Protein AF-A0A962SWZ3-F1 (afdb_monomer_lite)

Secondary structure (DSSP, 8-state):
-HHHHHTTS-SSS-B-HHHHHHH-S-HHHHHHHHHHHHHHHHHHHHTT---S--SSTTTSPPBPPS----

pLDDT: mean 82.28, std 10.84, range [47.75, 94.19]

Radius of gyration: 13.66 Å; chains: 1; bounding box: 32×16×39 Å

Sequence (70 aa):
GPNKVIEWLPVHDSVPADVWAETIPYRETRAYVQRVMEYAIVYQRLLGLQEDSTTLSARMKPVLPLENPG

Structure (mmCIF, N/CA/C/O backbone):
data_AF-A0A962SWZ3-F1
#
_entry.id   AF-A0A962SWZ3-F1
#
loop_
_atom_site.gro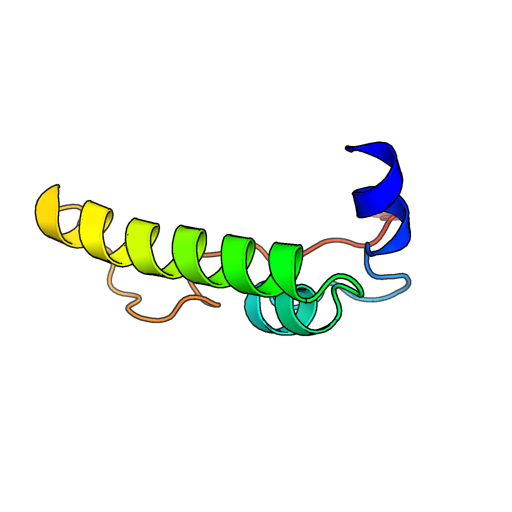up_PDB
_atom_site.id
_atom_site.type_symbol
_atom_site.label_atom_id
_atom_site.label_alt_id
_atom_site.label_comp_id
_atom_site.label_asym_id
_atom_site.label_entity_id
_atom_site.label_seq_id
_atom_site.pdbx_PDB_ins_code
_atom_site.Cartn_x
_atom_site.Cartn_y
_atom_site.Cartn_z
_atom_site.occupancy
_atom_site.B_iso_or_equiv
_atom_site.auth_seq_id
_atom_site.auth_comp_id
_atom_site.auth_asym_id
_atom_site.auth_atom_id
_atom_site.pdbx_PDB_model_num
ATOM 1 N N . GLY A 1 1 ? 12.064 3.139 -3.084 1.00 63.59 1 GLY A N 1
ATOM 2 C CA . GLY A 1 1 ? 11.933 4.410 -3.827 1.00 63.59 1 GLY A CA 1
ATOM 3 C C . GLY A 1 1 ? 10.932 4.243 -4.959 1.00 63.59 1 GLY A C 1
ATOM 4 O O . GLY A 1 1 ? 10.778 3.111 -5.404 1.00 63.59 1 GLY A O 1
ATOM 5 N N . PRO A 1 2 ? 10.273 5.316 -5.429 1.00 70.50 2 PRO A N 1
ATOM 6 C CA . PRO A 1 2 ? 9.189 5.252 -6.423 1.00 70.50 2 PRO A CA 1
ATOM 7 C C . PRO A 1 2 ? 9.560 4.474 -7.695 1.00 70.50 2 PRO A C 1
ATOM 9 O O . PRO A 1 2 ? 8.787 3.645 -8.160 1.00 70.50 2 PRO A O 1
ATOM 12 N N . ASN A 1 3 ? 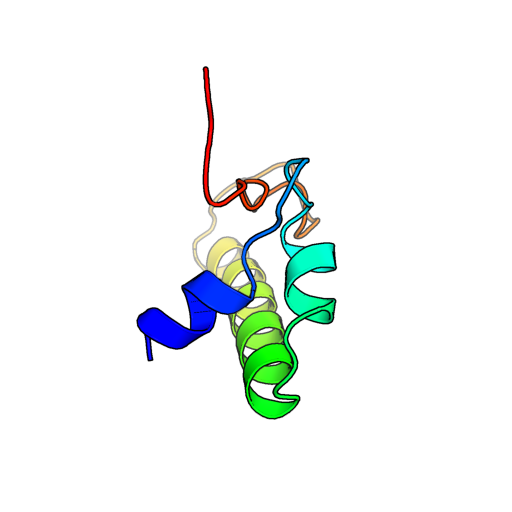10.799 4.636 -8.169 1.00 78.00 3 ASN A N 1
ATOM 13 C CA . ASN A 1 3 ? 11.307 3.961 -9.370 1.00 78.00 3 ASN A CA 1
ATOM 14 C C . ASN A 1 3 ? 11.342 2.429 -9.254 1.00 78.00 3 ASN A C 1
ATOM 16 O O . ASN A 1 3 ? 11.258 1.743 -10.261 1.00 78.00 3 ASN A O 1
ATOM 20 N N . LYS A 1 4 ? 11.439 1.882 -8.034 1.00 77.56 4 LYS A N 1
ATOM 21 C CA . LYS A 1 4 ? 11.402 0.430 -7.810 1.00 77.56 4 LYS A CA 1
ATOM 22 C C . LYS A 1 4 ? 9.992 -0.142 -7.856 1.00 77.56 4 LYS A C 1
ATOM 24 O O . LYS A 1 4 ? 9.832 -1.289 -8.234 1.00 77.56 4 LYS A O 1
ATOM 29 N N . VAL A 1 5 ? 8.981 0.653 -7.509 1.00 79.31 5 VAL A N 1
ATOM 30 C CA . VAL A 1 5 ? 7.580 0.210 -7.548 1.00 79.31 5 VAL A CA 1
ATOM 31 C C . VAL A 1 5 ? 7.121 0.012 -8.992 1.00 79.31 5 VAL A C 1
ATOM 33 O O . VAL A 1 5 ? 6.399 -0.936 -9.265 1.00 79.31 5 VAL A O 1
ATOM 36 N N . ILE A 1 6 ? 7.609 0.850 -9.913 1.00 82.12 6 ILE A N 1
ATOM 37 C CA . ILE A 1 6 ? 7.388 0.732 -11.363 1.00 82.12 6 ILE A CA 1
ATOM 38 C C . ILE A 1 6 ? 7.831 -0.642 -11.887 1.00 82.12 6 ILE A C 1
ATOM 40 O O . ILE A 1 6 ? 7.109 -1.250 -12.667 1.00 82.12 6 ILE A O 1
ATOM 44 N N . GLU A 1 7 ? 8.968 -1.166 -11.409 1.00 85.12 7 GLU A N 1
ATOM 45 C CA . GLU A 1 7 ? 9.470 -2.501 -11.782 1.00 85.12 7 GLU A CA 1
ATOM 46 C C . GLU A 1 7 ? 8.553 -3.647 -11.309 1.00 85.12 7 GLU A C 1
ATOM 48 O O . GLU A 1 7 ? 8.719 -4.781 -11.749 1.00 85.12 7 GLU A O 1
ATOM 53 N N . TRP A 1 8 ? 7.622 -3.384 -10.386 1.00 87.38 8 TRP A N 1
ATOM 54 C CA . TRP A 1 8 ? 6.733 -4.396 -9.804 1.00 87.38 8 TRP A CA 1
ATOM 55 C C . TRP A 1 8 ? 5.287 -4.245 -10.254 1.00 87.38 8 TRP A C 1
ATOM 57 O O . TRP A 1 8 ? 4.442 -5.021 -9.810 1.00 87.38 8 TRP A O 1
ATOM 67 N N . LEU A 1 9 ? 4.970 -3.243 -11.076 1.00 88.88 9 LEU A N 1
ATOM 68 C CA . LEU A 1 9 ? 3.630 -3.114 -11.628 1.00 88.88 9 LEU A CA 1
ATOM 69 C C . LEU A 1 9 ? 3.352 -4.284 -12.587 1.00 88.88 9 LEU A C 1
ATOM 71 O O . LEU A 1 9 ? 4.272 -4.769 -13.252 1.00 88.88 9 LEU A O 1
ATOM 75 N N . PRO A 1 10 ? 2.105 -4.778 -12.640 1.00 87.25 10 PRO A N 1
ATOM 76 C CA . PRO A 1 10 ? 1.746 -5.824 -13.580 1.00 87.25 10 PRO A CA 1
ATOM 77 C C . PRO A 1 10 ? 1.955 -5.365 -15.029 1.00 87.25 10 PRO A C 1
ATOM 79 O O . PRO A 1 10 ? 1.996 -4.174 -15.332 1.00 87.25 10 PRO A O 1
ATOM 82 N N . VAL A 1 11 ? 2.124 -6.326 -15.936 1.00 84.94 11 VAL A N 1
ATOM 83 C CA . VAL A 1 11 ? 2.450 -6.034 -17.343 1.00 84.94 11 VAL A CA 1
ATOM 84 C C . VAL A 1 11 ? 1.211 -6.069 -18.237 1.00 84.94 11 VAL A C 1
ATOM 86 O O . VAL A 1 11 ? 1.118 -5.281 -19.169 1.00 84.94 11 VAL A O 1
ATOM 89 N N . HIS A 1 12 ? 0.264 -6.969 -17.961 1.00 82.25 12 HIS A N 1
ATOM 90 C CA . HIS A 1 12 ? -0.861 -7.248 -18.862 1.00 82.25 12 HIS A CA 1
ATOM 91 C C . HIS A 1 12 ? -2.208 -6.948 -18.216 1.00 82.25 12 HIS A C 1
ATOM 93 O O . HIS A 1 12 ? -2.944 -6.096 -18.698 1.00 82.25 12 HIS A O 1
ATOM 99 N N . ASP A 1 13 ? -2.501 -7.607 -17.098 1.00 87.81 13 ASP A N 1
ATOM 100 C CA . ASP A 1 13 ? -3.804 -7.519 -16.450 1.00 87.81 13 ASP A CA 1
ATOM 101 C C . ASP A 1 13 ? -3.717 -6.789 -15.116 1.00 87.81 13 ASP A C 1
ATOM 103 O O . ASP A 1 13 ? -2.695 -6.818 -14.425 1.00 87.81 13 ASP A O 1
ATOM 107 N N . SER A 1 14 ? -4.824 -6.164 -14.719 1.00 89.62 14 SER A N 1
ATOM 108 C CA . SER A 1 14 ? -4.954 -5.645 -13.364 1.00 89.62 14 SER A CA 1
ATOM 109 C C . SER A 1 14 ? -4.877 -6.794 -12.357 1.00 89.62 14 SER A C 1
ATOM 111 O O . SER A 1 14 ? -5.560 -7.806 -12.524 1.00 89.62 14 SER A O 1
ATOM 113 N N . VAL A 1 15 ? -4.100 -6.626 -11.291 1.00 90.56 15 VAL A N 1
ATOM 114 C CA . VAL A 1 15 ? -3.913 -7.665 -10.268 1.00 90.56 15 VAL A CA 1
ATOM 115 C C . VAL A 1 15 ? -4.557 -7.216 -8.956 1.00 90.56 15 VAL A C 1
ATOM 117 O O . VAL A 1 15 ? -4.381 -6.058 -8.566 1.00 90.56 15 VAL A O 1
ATOM 120 N N . PRO A 1 16 ? -5.291 -8.092 -8.242 1.00 89.19 16 PRO A N 1
ATOM 121 C CA . PRO A 1 16 ? -5.749 -7.799 -6.888 1.00 89.19 16 PRO A CA 1
ATOM 122 C C . PRO A 1 16 ? -4.593 -7.330 -5.996 1.00 89.19 16 PRO A C 1
ATOM 124 O O . PRO A 1 16 ? -3.484 -7.858 -6.061 1.00 89.19 16 PRO A O 1
ATOM 127 N N . ALA A 1 17 ? -4.820 -6.300 -5.183 1.00 85.50 17 ALA A N 1
ATOM 128 C CA . ALA A 1 17 ? -3.728 -5.647 -4.459 1.00 85.50 17 ALA A CA 1
ATOM 129 C C . ALA A 1 17 ? -3.039 -6.552 -3.423 1.00 85.50 17 ALA A C 1
ATOM 131 O O . ALA A 1 17 ? -1.847 -6.393 -3.165 1.00 85.50 17 ALA A O 1
ATOM 132 N N . ASP A 1 18 ? -3.776 -7.501 -2.851 1.00 85.31 18 ASP A N 1
ATOM 133 C CA . ASP A 1 18 ? -3.257 -8.555 -1.981 1.00 85.31 18 ASP A CA 1
ATOM 134 C C . ASP A 1 18 ? -2.321 -9.504 -2.738 1.00 85.31 18 ASP A C 1
ATOM 136 O O . ASP A 1 18 ? -1.201 -9.740 -2.290 1.00 85.31 18 ASP A O 1
ATOM 140 N N . VAL A 1 19 ? -2.722 -9.957 -3.928 1.00 89.38 19 VAL A N 1
ATOM 141 C CA . VAL A 1 19 ? -1.893 -10.805 -4.799 1.00 89.38 19 VAL A CA 1
ATOM 142 C C . VAL A 1 19 ? -0.6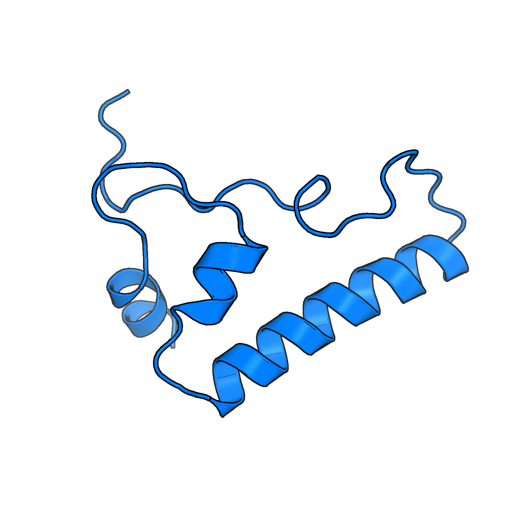35 -10.061 -5.258 1.00 89.38 19 VAL A C 1
ATOM 144 O O . VAL A 1 19 ? 0.466 -10.600 -5.191 1.00 89.38 19 VAL A O 1
ATOM 147 N N . TRP A 1 20 ? -0.764 -8.798 -5.672 1.00 90.00 20 TRP A N 1
ATOM 148 C CA . TRP A 1 20 ? 0.379 -7.967 -6.065 1.00 90.00 20 TRP A CA 1
ATOM 149 C C . TRP A 1 20 ? 1.371 -7.747 -4.913 1.00 90.00 20 TRP A C 1
ATOM 151 O O . TRP A 1 20 ? 2.584 -7.776 -5.112 1.00 90.00 20 TRP A O 1
ATOM 161 N N . ALA A 1 21 ? 0.890 -7.563 -3.681 1.00 89.38 21 ALA A N 1
ATOM 162 C CA . ALA A 1 21 ? 1.780 -7.387 -2.536 1.00 89.38 21 ALA A CA 1
ATOM 163 C C . ALA A 1 21 ? 2.699 -8.603 -2.331 1.00 89.38 21 ALA A C 1
ATOM 165 O O . ALA A 1 21 ? 3.866 -8.450 -1.955 1.00 89.38 21 ALA A O 1
ATOM 166 N N . GLU A 1 22 ? 2.208 -9.810 -2.617 1.00 90.19 22 GLU A N 1
ATOM 167 C CA . GLU A 1 22 ? 2.991 -11.042 -2.514 1.00 90.19 22 GLU A CA 1
ATOM 168 C C . GLU A 1 22 ? 4.116 -11.131 -3.553 1.00 90.19 22 GLU 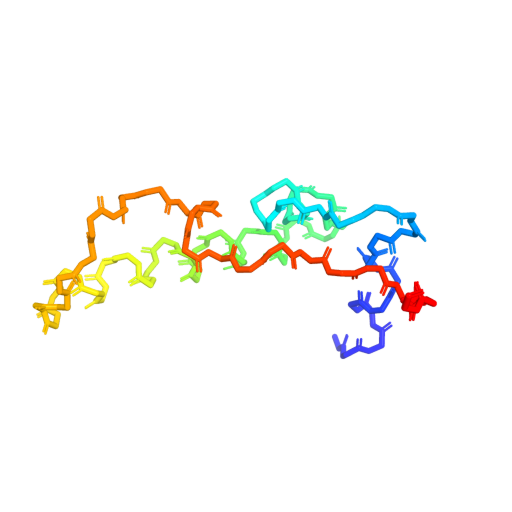A C 1
ATOM 170 O O . GLU A 1 22 ? 5.165 -11.711 -3.257 1.00 90.19 22 GLU A O 1
ATOM 175 N N . THR A 1 23 ? 3.973 -10.486 -4.716 1.00 90.94 23 THR A N 1
ATOM 176 C CA . THR A 1 23 ? 4.991 -10.500 -5.779 1.00 90.94 23 THR A CA 1
ATOM 177 C C . THR A 1 23 ? 6.151 -9.531 -5.530 1.00 90.94 23 THR A C 1
ATOM 179 O O . THR A 1 23 ? 7.165 -9.606 -6.226 1.00 90.94 23 THR A O 1
ATOM 182 N N . ILE A 1 24 ? 6.060 -8.654 -4.519 1.00 91.94 24 ILE A N 1
ATOM 183 C CA . ILE A 1 24 ? 7.129 -7.704 -4.170 1.00 91.94 24 ILE A CA 1
ATOM 184 C C . ILE A 1 24 ? 8.419 -8.474 -3.816 1.00 91.94 24 ILE A C 1
ATOM 186 O O . ILE A 1 24 ? 8.393 -9.289 -2.886 1.00 91.94 24 ILE A O 1
ATOM 190 N N . PRO A 1 25 ? 9.566 -8.212 -4.478 1.00 92.38 25 PRO A N 1
ATOM 191 C CA . PRO A 1 25 ? 10.800 -8.983 -4.270 1.00 92.38 25 PRO A CA 1
ATOM 192 C C . PRO A 1 25 ? 11.412 -8.813 -2.876 1.00 92.38 25 PRO A C 1
ATOM 194 O O . PRO A 1 25 ? 12.021 -9.732 -2.327 1.00 92.38 25 PRO A O 1
ATOM 197 N N . TYR A 1 26 ? 11.258 -7.628 -2.284 1.00 93.06 26 TYR A N 1
ATOM 198 C CA . TYR A 1 26 ? 11.806 -7.330 -0.968 1.00 93.06 2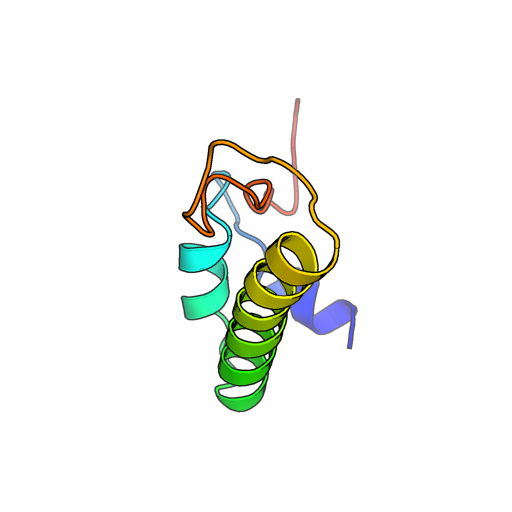6 TYR A CA 1
ATOM 199 C C . TYR A 1 26 ? 10.852 -7.794 0.132 1.00 93.06 26 TYR A C 1
ATOM 201 O O . TYR A 1 26 ? 9.771 -7.235 0.325 1.00 93.06 26 TYR A O 1
ATOM 209 N N . ARG A 1 27 ? 11.290 -8.793 0.907 1.00 93.56 27 ARG A N 1
ATOM 210 C CA . ARG A 1 27 ? 10.519 -9.363 2.023 1.00 93.56 27 ARG A CA 1
ATOM 211 C C . ARG A 1 27 ? 10.073 -8.309 3.039 1.00 93.56 27 ARG A C 1
ATOM 213 O O . ARG A 1 27 ? 8.936 -8.356 3.497 1.00 93.56 27 ARG A O 1
ATOM 220 N N . GLU A 1 28 ? 10.956 -7.375 3.386 1.00 94.19 28 GLU A N 1
ATOM 221 C CA . GLU A 1 28 ? 10.637 -6.280 4.308 1.00 94.19 28 GLU A CA 1
ATOM 222 C C . GLU A 1 28 ? 9.514 -5.397 3.753 1.00 94.19 28 GLU A C 1
ATOM 224 O O . GLU A 1 28 ? 8.556 -5.098 4.460 1.00 94.19 28 GLU A O 1
ATOM 229 N N . THR A 1 29 ? 9.574 -5.058 2.462 1.00 92.94 29 THR A N 1
ATOM 230 C CA . THR A 1 29 ? 8.549 -4.246 1.799 1.00 92.94 29 THR A CA 1
ATOM 231 C C . THR A 1 29 ? 7.206 -4.971 1.728 1.00 92.94 29 THR A C 1
ATOM 233 O O . THR A 1 29 ? 6.187 -4.360 2.035 1.00 92.94 29 THR A O 1
ATOM 236 N N . ARG A 1 30 ? 7.184 -6.276 1.427 1.00 92.62 30 ARG A N 1
ATOM 237 C CA . ARG A 1 30 ? 5.955 -7.089 1.492 1.00 92.62 30 ARG A CA 1
ATOM 238 C C . ARG A 1 30 ? 5.335 -7.056 2.889 1.00 92.62 30 ARG A C 1
ATOM 240 O O . ARG A 1 30 ? 4.150 -6.783 3.044 1.00 92.62 30 ARG A O 1
ATOM 247 N N . ALA A 1 31 ? 6.159 -7.286 3.908 1.00 92.06 31 ALA A N 1
ATOM 248 C CA . ALA A 1 31 ? 5.720 -7.316 5.297 1.00 92.06 31 ALA A CA 1
ATOM 249 C C . ALA A 1 31 ? 5.259 -5.935 5.805 1.00 92.06 31 ALA A C 1
ATOM 251 O O . ALA A 1 31 ? 4.408 -5.858 6.692 1.00 92.06 31 ALA A O 1
ATOM 252 N N . TYR A 1 32 ? 5.818 -4.849 5.266 1.00 91.81 32 TYR A N 1
ATOM 253 C CA . TYR A 1 32 ? 5.358 -3.485 5.517 1.00 91.81 32 TYR A CA 1
ATOM 254 C C . TYR A 1 32 ? 3.986 -3.232 4.884 1.00 91.81 32 TYR A C 1
ATOM 256 O O . TYR A 1 32 ? 3.075 -2.776 5.569 1.00 91.81 32 TYR A O 1
ATOM 264 N N . VAL A 1 33 ? 3.819 -3.579 3.605 1.00 89.81 33 VAL A N 1
ATOM 265 C CA . VAL A 1 33 ? 2.559 -3.405 2.869 1.00 89.81 33 VAL A CA 1
ATOM 266 C C . VAL A 1 33 ? 1.417 -4.177 3.543 1.00 89.81 33 VAL A C 1
ATOM 268 O O . VAL A 1 33 ? 0.376 -3.584 3.816 1.00 89.81 33 VAL A O 1
ATOM 271 N N . GLN A 1 34 ? 1.647 -5.437 3.932 1.00 87.38 34 GLN A N 1
ATOM 272 C CA . GLN A 1 34 ? 0.679 -6.243 4.691 1.00 87.38 34 GLN A CA 1
ATOM 273 C C . GLN A 1 34 ? 0.262 -5.571 6.011 1.00 87.38 34 GLN A C 1
ATOM 275 O O . GLN A 1 34 ? -0.926 -5.446 6.291 1.00 87.38 34 GLN A O 1
ATOM 280 N N . ARG A 1 35 ? 1.216 -5.044 6.792 1.00 91.44 35 ARG A N 1
ATOM 281 C CA . ARG A 1 35 ? 0.906 -4.335 8.049 1.00 91.44 35 ARG A CA 1
ATOM 282 C C . ARG A 1 35 ? 0.094 -3.064 7.828 1.00 91.44 35 ARG A C 1
ATOM 284 O O . ARG A 1 35 ? -0.825 -2.790 8.589 1.00 91.44 35 ARG A O 1
ATOM 291 N N . VAL A 1 36 ? 0.428 -2.271 6.808 1.00 89.19 36 VAL A N 1
ATOM 292 C CA . VAL A 1 36 ? -0.331 -1.053 6.470 1.00 89.19 36 VAL A CA 1
ATOM 293 C C . VAL A 1 36 ? -1.779 -1.405 6.128 1.00 89.19 36 VAL A C 1
ATOM 295 O O . VAL A 1 36 ? -2.703 -0.751 6.609 1.00 89.19 36 VAL A O 1
ATOM 298 N N . MET A 1 37 ? -1.971 -2.463 5.342 1.00 84.44 37 MET A N 1
ATOM 299 C CA . MET A 1 37 ? -3.281 -2.985 4.963 1.00 84.44 37 MET A CA 1
ATOM 300 C C . MET A 1 37 ? -4.084 -3.488 6.175 1.00 84.44 37 MET A C 1
ATOM 302 O O . MET A 1 37 ? -5.258 -3.150 6.316 1.00 84.44 37 MET A O 1
ATOM 306 N N . GLU A 1 38 ? -3.455 -4.229 7.089 1.00 85.56 38 GLU A N 1
ATOM 307 C CA . GLU A 1 38 ? -4.070 -4.673 8.349 1.00 85.56 38 GLU A CA 1
ATOM 308 C C . GLU A 1 38 ? -4.471 -3.487 9.237 1.00 85.56 38 GLU A C 1
ATOM 310 O O . GLU A 1 38 ? -5.598 -3.423 9.735 1.00 85.56 38 GLU A O 1
ATOM 315 N N . TYR A 1 39 ? -3.581 -2.505 9.405 1.00 88.75 39 TYR A N 1
ATOM 316 C CA . TYR A 1 39 ? -3.871 -1.320 10.207 1.00 88.75 39 TYR A CA 1
ATOM 317 C C . TYR A 1 39 ? -4.988 -0.467 9.616 1.00 88.75 39 TYR A C 1
ATOM 319 O O . TYR A 1 39 ? -5.786 0.069 10.383 1.00 88.75 39 TYR A O 1
ATOM 327 N N . ALA A 1 40 ? -5.111 -0.377 8.290 1.00 85.00 40 ALA A N 1
ATOM 328 C CA . ALA A 1 40 ? -6.230 0.320 7.659 1.00 85.00 40 ALA A CA 1
ATOM 329 C C . ALA A 1 40 ? -7.589 -0.258 8.102 1.00 85.00 40 ALA A C 1
ATOM 331 O O . ALA A 1 40 ? -8.509 0.502 8.406 1.00 85.00 40 ALA A O 1
ATOM 332 N N . ILE A 1 41 ? -7.692 -1.588 8.238 1.00 82.75 41 ILE A N 1
ATOM 333 C CA . ILE A 1 41 ? -8.901 -2.270 8.735 1.00 82.75 41 ILE A CA 1
ATOM 334 C C . ILE A 1 41 ? -9.154 -1.929 10.207 1.00 82.75 41 ILE A C 1
ATOM 336 O O . ILE A 1 41 ? -10.290 -1.649 10.597 1.00 82.75 41 ILE A O 1
ATOM 340 N N . VAL A 1 42 ? -8.107 -1.943 11.036 1.00 86.81 42 VAL A N 1
ATOM 341 C CA . VAL A 1 42 ? -8.216 -1.589 12.460 1.00 86.81 42 VAL A CA 1
ATOM 342 C C . VAL A 1 42 ? -8.692 -0.144 12.619 1.00 86.81 42 VAL A C 1
ATOM 344 O O . VAL A 1 42 ? -9.645 0.106 13.354 1.00 86.81 42 VAL A O 1
ATOM 347 N N . TYR A 1 43 ? -8.090 0.801 11.894 1.00 87.62 43 TYR A N 1
ATOM 348 C CA . TYR A 1 43 ? -8.469 2.210 11.969 1.00 87.62 43 TYR A CA 1
ATOM 349 C C . TYR A 1 43 ? -9.871 2.478 11.429 1.00 87.62 43 TYR A C 1
ATOM 351 O O . TYR A 1 43 ? -10.595 3.244 12.055 1.00 87.62 43 TYR A O 1
ATOM 359 N N . GLN A 1 44 ? -10.302 1.824 10.346 1.00 83.75 44 GLN A N 1
ATOM 360 C CA . GLN A 1 44 ? -11.695 1.926 9.890 1.00 83.75 44 GLN A CA 1
ATOM 361 C C . GLN A 1 44 ? -12.681 1.546 11.001 1.00 83.75 44 GLN A C 1
ATOM 363 O O . GLN A 1 44 ? -13.626 2.290 11.263 1.00 83.75 44 GLN A O 1
ATOM 368 N N . ARG A 1 45 ? -12.431 0.424 11.696 1.00 85.38 45 ARG A N 1
ATOM 369 C CA . ARG A 1 45 ? -13.272 -0.019 12.820 1.00 85.38 45 ARG A CA 1
ATOM 370 C C . ARG A 1 45 ? -13.265 0.983 13.969 1.00 85.38 45 ARG A C 1
ATOM 372 O O . ARG A 1 45 ? -14.324 1.291 14.504 1.00 85.38 45 ARG A O 1
ATOM 379 N N . LEU A 1 46 ? -12.091 1.496 14.338 1.00 89.44 46 LEU A N 1
ATOM 380 C CA . LEU A 1 46 ? -11.956 2.477 15.419 1.00 89.44 46 LEU A CA 1
ATOM 381 C C . LEU A 1 46 ? -12.635 3.814 15.093 1.00 89.44 46 LEU A C 1
ATOM 383 O O . LEU A 1 46 ? -13.158 4.463 15.993 1.00 89.44 46 LEU A O 1
ATOM 387 N N . LEU A 1 47 ? -12.645 4.215 13.821 1.00 91.12 47 LEU A N 1
ATOM 388 C CA . LEU A 1 47 ? -13.267 5.454 13.349 1.00 91.12 47 LEU A CA 1
ATOM 389 C C . LEU A 1 47 ? -14.772 5.315 13.067 1.00 91.12 47 LEU A C 1
ATOM 391 O O . LEU A 1 47 ? -15.408 6.302 12.706 1.00 91.12 47 LEU A O 1
ATOM 395 N N . GLY A 1 48 ? -15.349 4.118 13.214 1.00 88.00 48 GLY A N 1
ATOM 396 C CA . GLY A 1 48 ? -16.766 3.877 12.933 1.00 88.00 48 GLY A CA 1
ATOM 397 C C . GLY A 1 48 ? -17.141 4.040 11.456 1.00 88.00 48 GLY A C 1
ATOM 398 O O . GLY A 1 48 ? -18.302 4.299 11.147 1.00 88.00 48 GLY A O 1
ATOM 399 N N . LEU A 1 49 ? -16.174 3.902 10.541 1.00 84.06 49 LEU A N 1
ATOM 400 C CA . LEU A 1 49 ? -16.425 3.949 9.102 1.00 84.06 49 LEU A CA 1
ATOM 401 C C . LEU A 1 49 ? -17.107 2.634 8.693 1.00 84.06 49 LEU A C 1
ATOM 403 O O . LEU A 1 49 ? -16.472 1.580 8.672 1.00 84.06 49 LEU A O 1
ATOM 407 N N . GLN A 1 50 ? -18.417 2.684 8.438 1.00 66.75 50 GLN A N 1
ATOM 408 C CA . GLN A 1 50 ? -19.190 1.537 7.957 1.00 66.75 50 GLN A CA 1
ATOM 409 C C . GLN A 1 50 ? -18.773 1.194 6.523 1.00 66.75 50 GLN A C 1
ATOM 411 O O . GLN A 1 50 ? -19.099 1.918 5.587 1.00 66.75 50 GLN A O 1
ATOM 416 N N . GLU A 1 51 ? -18.080 0.071 6.353 1.00 66.69 51 GLU A N 1
ATOM 417 C CA . GLU A 1 51 ? -17.946 -0.605 5.064 1.00 66.69 51 GLU A CA 1
ATOM 418 C C . GLU A 1 51 ? -18.403 -2.057 5.214 1.00 66.69 51 GLU A C 1
ATOM 420 O O . GLU A 1 51 ? -17.943 -2.775 6.105 1.00 66.69 51 GLU A O 1
ATOM 425 N N . ASP A 1 52 ? -19.282 -2.496 4.312 1.00 64.88 52 ASP A N 1
ATOM 426 C CA . ASP A 1 52 ? -19.827 -3.862 4.287 1.00 64.88 52 ASP A CA 1
ATOM 427 C C . ASP A 1 52 ? -18.767 -4.918 3.930 1.00 64.88 52 ASP A C 1
ATOM 429 O O . ASP A 1 52 ? -18.952 -6.119 4.136 1.00 64.88 52 ASP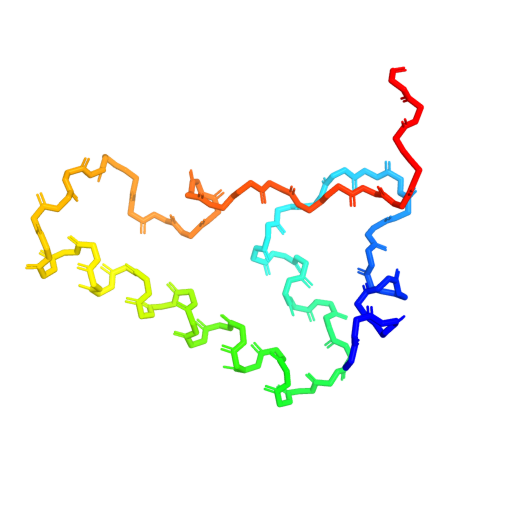 A O 1
ATOM 433 N N . SER A 1 53 ? -17.622 -4.477 3.407 1.00 65.31 53 SER A N 1
ATOM 434 C CA . SER A 1 53 ? -16.527 -5.346 3.012 1.00 65.31 53 SER A CA 1
ATOM 435 C C . SER A 1 53 ? -15.509 -5.494 4.133 1.00 65.31 53 SER A C 1
ATOM 437 O O . SER A 1 53 ? -14.880 -4.527 4.547 1.00 65.31 53 SER A O 1
ATOM 439 N N . THR A 1 54 ? -15.293 -6.718 4.615 1.00 67.06 54 THR A N 1
ATOM 440 C CA . THR A 1 54 ? -14.268 -7.019 5.627 1.00 67.06 54 THR A CA 1
ATOM 441 C C . THR A 1 54 ? -12.941 -7.472 5.032 1.00 67.06 54 THR A C 1
ATOM 443 O O . THR A 1 54 ? -11.944 -7.488 5.759 1.00 67.06 54 THR A O 1
ATOM 446 N N . THR A 1 55 ? -12.888 -7.768 3.731 1.00 71.94 55 THR A N 1
ATOM 447 C CA . THR A 1 55 ? -11.684 -8.278 3.070 1.00 71.94 55 THR A CA 1
ATOM 448 C C . THR A 1 55 ? -10.816 -7.146 2.535 1.00 71.94 55 THR A C 1
ATOM 450 O O . THR A 1 55 ? -11.271 -6.030 2.281 1.00 71.94 55 THR A O 1
ATOM 453 N N . LEU A 1 56 ? -9.524 -7.426 2.403 1.00 67.44 56 LEU A N 1
ATOM 454 C CA . LEU A 1 56 ? -8.560 -6.465 1.892 1.00 67.44 56 LEU A CA 1
ATOM 455 C C . LEU A 1 56 ? -8.768 -6.198 0.394 1.00 67.44 56 LEU A C 1
ATOM 457 O O . LEU A 1 56 ? -8.798 -5.047 -0.040 1.00 67.44 56 LEU A O 1
ATOM 461 N N . SER A 1 57 ? -8.974 -7.264 -0.378 1.00 71.00 57 SER A N 1
ATOM 462 C CA . SER A 1 57 ? -9.106 -7.222 -1.836 1.00 71.00 57 SER A CA 1
ATOM 463 C C . SER A 1 57 ? -10.330 -6.428 -2.293 1.00 71.00 57 SER A C 1
ATOM 465 O O . SER A 1 57 ? -10.285 -5.793 -3.336 1.00 71.00 57 SER A O 1
ATOM 467 N N . ALA A 1 58 ? -11.412 -6.407 -1.511 1.00 73.69 58 ALA A N 1
ATOM 468 C CA . ALA A 1 58 ? -12.603 -5.632 -1.857 1.00 73.69 58 ALA A CA 1
ATOM 469 C C . ALA A 1 58 ? -12.510 -4.144 -1.468 1.00 73.69 58 ALA A C 1
ATOM 471 O O . ALA A 1 58 ? -13.332 -3.352 -1.919 1.00 73.69 58 ALA A O 1
ATOM 472 N N . ARG A 1 59 ? -11.515 -3.747 -0.663 1.00 74.00 59 ARG A N 1
ATOM 473 C CA . ARG A 1 59 ? -11.255 -2.336 -0.321 1.00 74.00 59 ARG A CA 1
ATOM 474 C C . ARG A 1 59 ? -10.187 -1.705 -1.197 1.00 74.00 59 ARG A C 1
ATOM 476 O O . ARG A 1 59 ? -10.211 -0.506 -1.468 1.00 74.00 59 ARG A O 1
ATOM 483 N N . MET A 1 60 ? -9.205 -2.500 -1.599 1.00 81.31 60 MET A N 1
ATOM 484 C CA . MET A 1 60 ? -8.109 -2.015 -2.414 1.00 81.31 60 MET A CA 1
ATOM 485 C C . MET A 1 60 ? -8.468 -2.079 -3.888 1.00 81.31 60 MET A C 1
ATOM 487 O O . MET A 1 60 ? -8.870 -3.120 -4.401 1.00 81.31 60 MET A O 1
ATOM 491 N N . LYS A 1 61 ? -8.261 -0.963 -4.591 1.00 82.69 61 LYS A N 1
ATOM 492 C CA . LYS A 1 61 ? -8.307 -0.972 -6.053 1.00 82.69 61 LYS A CA 1
ATOM 493 C C . LYS A 1 61 ? -7.250 -1.952 -6.574 1.00 82.69 61 LYS A C 1
ATOM 495 O O . LYS A 1 61 ? -6.149 -1.984 -6.014 1.00 82.69 61 LYS A O 1
ATOM 500 N N . PRO A 1 62 ? -7.556 -2.724 -7.627 1.00 86.12 62 PRO A N 1
ATOM 501 C CA . PRO A 1 62 ? -6.555 -3.566 -8.256 1.00 86.12 62 PRO A CA 1
ATOM 502 C C . PRO A 1 62 ? -5.397 -2.704 -8.767 1.00 86.12 62 PRO A C 1
ATOM 504 O O . PRO A 1 62 ? -5.578 -1.547 -9.161 1.00 86.12 62 PRO A O 1
ATOM 507 N N . VAL A 1 63 ? -4.196 -3.270 -8.733 1.00 89.06 63 VAL A N 1
ATOM 508 C CA . VAL A 1 63 ? -2.989 -2.625 -9.240 1.00 89.06 63 VAL A CA 1
ATOM 509 C C . VAL A 1 63 ? -3.024 -2.702 -10.759 1.00 89.06 63 VAL A C 1
ATOM 511 O O . VAL A 1 63 ? -3.146 -3.788 -11.325 1.00 89.06 63 VAL A O 1
ATOM 514 N N . LEU A 1 64 ? -2.969 -1.540 -11.407 1.00 89.50 64 LEU A N 1
ATOM 515 C CA . LEU A 1 64 ? -3.041 -1.413 -12.860 1.00 89.50 64 LEU A CA 1
ATOM 516 C C . LEU A 1 64 ? -1.663 -1.618 -13.503 1.00 89.50 64 LEU A C 1
ATOM 518 O O . LEU A 1 64 ? -0.648 -1.317 -12.865 1.00 89.50 64 LEU A O 1
ATOM 522 N N . PRO A 1 65 ? -1.619 -2.108 -14.752 1.00 86.88 65 PRO A N 1
ATOM 523 C CA . PRO A 1 65 ? -0.370 -2.278 -15.471 1.00 86.88 65 PRO A CA 1
ATOM 524 C C . PRO A 1 65 ? 0.287 -0.948 -15.866 1.00 86.88 65 PRO A C 1
ATOM 526 O O . PRO A 1 65 ? -0.351 0.106 -15.855 1.00 86.88 65 PRO A O 1
ATOM 529 N N . LEU A 1 66 ? 1.584 -1.004 -16.203 1.00 77.94 66 LEU A N 1
ATOM 530 C CA . LEU A 1 66 ? 2.396 0.179 -16.540 1.00 77.94 66 LEU A CA 1
ATOM 531 C C . LEU A 1 66 ? 1.894 0.938 -17.779 1.00 77.94 66 LEU A C 1
ATOM 533 O O . LEU A 1 66 ? 2.052 2.154 -17.870 1.00 77.94 66 LEU A O 1
ATOM 537 N N . GLU A 1 67 ? 1.264 0.225 -18.706 1.00 72.00 67 GLU A N 1
ATOM 538 C CA . GLU A 1 67 ? 0.589 0.780 -19.869 1.00 72.00 67 GLU A CA 1
ATOM 539 C C . GLU A 1 67 ? -0.867 0.334 -19.818 1.00 72.00 67 GLU A C 1
ATOM 541 O O . GLU A 1 67 ? -1.174 -0.851 -19.904 1.00 72.00 67 GLU A O 1
ATOM 546 N N . ASN A 1 68 ? -1.767 1.294 -19.657 1.00 49.19 68 ASN A N 1
ATOM 547 C CA . ASN A 1 68 ? -3.192 1.077 -19.830 1.00 49.19 68 ASN A CA 1
ATOM 548 C C . ASN A 1 68 ? -3.548 1.713 -21.186 1.00 49.19 68 ASN A C 1
ATOM 550 O O . ASN A 1 68 ? -3.830 2.916 -21.214 1.00 49.19 68 ASN A O 1
ATOM 554 N N . PRO A 1 69 ? -3.449 1.006 -22.335 1.00 47.75 69 PRO A N 1
ATOM 555 C CA . PRO A 1 69 ? -4.190 1.446 -23.503 1.00 47.75 69 PRO A CA 1
ATOM 556 C C . PRO A 1 69 ? -5.659 1.243 -23.126 1.00 47.75 69 PRO A C 1
ATOM 558 O O . PRO A 1 69 ? -6.050 0.143 -22.741 1.00 47.75 69 PRO A O 1
ATOM 561 N N . GLY A 1 70 ? -6.413 2.340 -23.082 1.00 48.91 70 GLY A N 1
ATOM 562 C CA . GLY A 1 70 ? -7.817 2.324 -22.669 1.00 48.91 70 GLY A CA 1
ATOM 563 C C . GLY A 1 70 ? -8.701 1.388 -23.483 1.00 48.91 70 GLY A C 1
ATOM 564 O O . GLY A 1 70 ? -8.276 0.933 -24.569 1.00 48.91 70 GLY A O 1
#

Foldseek 3Di:
DVVLVLVQFDAPDFAQPLVSLVSRPDPVSSVVVVVVLVVVLVVCVVVVPDDPDNDSSVVDDTRHHPDDPD